Protein AF-A0A953X3Q6-F1 (afdb_monomer)

Structure (mmCIF, N/CA/C/O backbone):
data_AF-A0A953X3Q6-F1
#
_entry.id   AF-A0A953X3Q6-F1
#
loop_
_atom_site.group_PDB
_atom_site.id
_atom_site.type_symbol
_atom_site.label_atom_id
_atom_site.label_alt_id
_atom_site.label_comp_id
_atom_site.label_asym_id
_atom_site.label_entity_id
_atom_site.label_seq_id
_atom_site.pdbx_PDB_ins_code
_atom_site.Cartn_x
_atom_site.Cartn_y
_atom_site.Cartn_z
_atom_site.occupancy
_atom_site.B_iso_or_equiv
_atom_site.auth_seq_id
_atom_site.auth_comp_id
_atom_site.auth_asym_id
_atom_site.auth_atom_id
_atom_site.pdbx_PDB_model_num
ATOM 1 N N . ALA A 1 1 ? 7.589 4.412 -24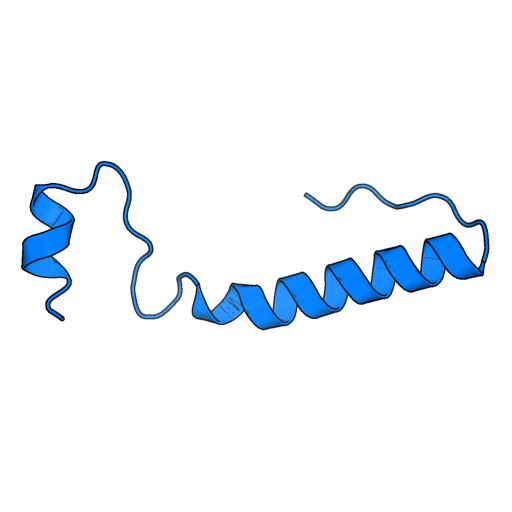.387 1.00 60.81 1 ALA A N 1
ATOM 2 C CA . ALA A 1 1 ? 8.817 4.791 -23.666 1.00 60.81 1 ALA A CA 1
ATOM 3 C C . ALA A 1 1 ? 9.647 3.531 -23.493 1.00 60.81 1 ALA A C 1
ATOM 5 O O . ALA A 1 1 ? 9.071 2.511 -23.128 1.00 60.81 1 ALA A O 1
ATOM 6 N N . ASP A 1 2 ? 10.928 3.578 -23.850 1.00 81.00 2 ASP A N 1
ATOM 7 C CA . ASP A 1 2 ? 11.817 2.417 -23.829 1.00 81.00 2 ASP A CA 1
ATOM 8 C C . ASP A 1 2 ? 12.390 2.207 -22.419 1.00 81.00 2 ASP A C 1
ATOM 10 O O . ASP A 1 2 ? 12.953 3.123 -21.819 1.00 81.00 2 ASP A O 1
ATOM 14 N N . PHE A 1 3 ? 12.219 1.001 -21.873 1.00 82.38 3 PHE A N 1
ATOM 15 C CA . PHE A 1 3 ? 12.775 0.635 -20.572 1.00 82.38 3 PHE A CA 1
ATOM 16 C C . PHE A 1 3 ? 14.308 0.625 -20.613 1.00 82.38 3 PHE A C 1
ATOM 18 O O . PHE A 1 3 ? 14.934 1.013 -19.628 1.00 82.38 3 PHE A O 1
ATOM 25 N N . ALA A 1 4 ? 14.908 0.245 -21.748 1.00 82.81 4 ALA A N 1
ATOM 26 C CA . ALA A 1 4 ? 16.355 0.118 -21.887 1.00 82.81 4 ALA A CA 1
ATOM 27 C C . ALA A 1 4 ? 17.065 1.466 -21.702 1.00 82.81 4 ALA A C 1
ATOM 29 O O . ALA A 1 4 ? 17.968 1.568 -20.877 1.00 82.81 4 ALA A O 1
ATOM 30 N N . SER A 1 5 ? 16.580 2.528 -22.354 1.00 86.88 5 SER A N 1
ATOM 31 C CA . SER A 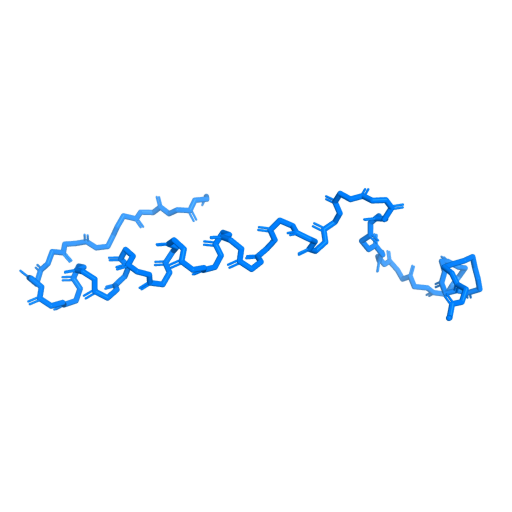1 5 ? 17.159 3.872 -22.208 1.00 86.88 5 SER A CA 1
ATOM 32 C C . SER A 1 5 ? 17.074 4.427 -20.782 1.00 86.88 5 SER A C 1
ATOM 34 O O . SER A 1 5 ? 17.911 5.223 -20.368 1.00 86.88 5 SER A O 1
ATOM 36 N N . CYS A 1 6 ? 16.055 4.027 -20.014 1.00 83.31 6 CYS A N 1
ATOM 37 C CA . CYS A 1 6 ? 15.881 4.480 -18.634 1.00 83.31 6 CYS A CA 1
ATOM 38 C C . CYS A 1 6 ? 16.674 3.628 -17.635 1.00 83.31 6 CYS A C 1
ATOM 40 O O . CYS A 1 6 ? 17.077 4.145 -16.594 1.00 83.31 6 CYS A O 1
ATOM 42 N N . ALA A 1 7 ? 16.907 2.348 -17.937 1.00 83.38 7 ALA A N 1
ATOM 43 C CA . ALA A 1 7 ? 17.648 1.431 -17.076 1.00 83.38 7 ALA A CA 1
ATOM 44 C C . ALA A 1 7 ? 19.134 1.809 -16.936 1.00 83.38 7 ALA A C 1
ATOM 46 O O . ALA A 1 7 ? 19.720 1.540 -15.894 1.00 83.38 7 ALA A O 1
ATOM 47 N N . GLU A 1 8 ? 19.729 2.464 -17.938 1.00 84.94 8 GLU A N 1
ATOM 48 C CA . GLU A 1 8 ? 21.138 2.893 -17.893 1.00 84.94 8 GLU A CA 1
ATOM 49 C C . GLU A 1 8 ? 21.396 4.047 -16.911 1.00 84.94 8 GLU A C 1
ATOM 51 O O . GLU A 1 8 ? 22.502 4.186 -16.394 1.00 84.94 8 GLU A O 1
ATOM 56 N N . VAL A 1 9 ? 20.378 4.870 -16.635 1.00 88.00 9 VAL A N 1
ATOM 57 C CA . VAL A 1 9 ? 20.493 6.065 -15.777 1.00 88.00 9 VAL A CA 1
ATOM 58 C C . VAL A 1 9 ? 19.810 5.867 -14.420 1.00 88.00 9 VAL A C 1
ATOM 60 O O . VAL A 1 9 ? 20.228 6.444 -13.415 1.00 88.00 9 VAL A O 1
ATOM 63 N N . ALA A 1 10 ? 18.737 5.076 -14.362 1.00 85.56 10 ALA A N 1
ATOM 64 C CA . ALA A 1 10 ? 17.955 4.903 -13.145 1.00 85.56 10 ALA A CA 1
ATOM 65 C C . ALA A 1 10 ? 18.675 4.002 -12.129 1.00 85.56 10 ALA A C 1
ATOM 67 O O . ALA A 1 10 ? 18.925 2.832 -12.394 1.00 85.56 10 ALA A O 1
ATOM 68 N N . GLY A 1 11 ? 18.902 4.506 -10.910 1.00 84.75 11 GLY A N 1
ATOM 69 C CA . GLY A 1 11 ? 19.495 3.714 -9.823 1.00 84.75 11 GLY A CA 1
ATOM 70 C C . GLY A 1 11 ? 18.636 2.524 -9.371 1.00 84.75 11 GLY A C 1
ATOM 71 O O . GLY A 1 11 ? 19.177 1.548 -8.867 1.00 84.75 11 GLY A O 1
ATOM 72 N N . HIS A 1 12 ? 17.313 2.590 -9.561 1.00 85.38 12 HIS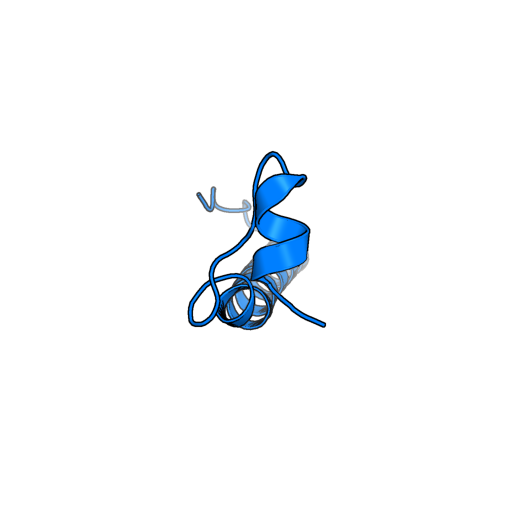 A N 1
ATOM 73 C CA . HIS A 1 12 ? 16.382 1.473 -9.375 1.00 85.38 12 HIS A CA 1
ATOM 74 C C . HIS A 1 12 ? 15.222 1.592 -10.368 1.00 85.38 12 HIS A C 1
ATOM 76 O O . HIS A 1 12 ? 14.629 2.660 -10.521 1.00 85.38 12 HIS A O 1
ATOM 82 N N . THR A 1 13 ? 14.853 0.486 -11.011 1.00 83.62 13 THR A N 1
ATOM 83 C CA . THR A 1 13 ? 13.718 0.419 -11.943 1.00 83.62 13 THR A CA 1
ATOM 84 C C . THR A 1 13 ? 12.850 -0.793 -11.621 1.00 83.62 13 THR A C 1
ATOM 86 O O . THR A 1 13 ? 13.350 -1.881 -11.336 1.00 83.62 13 THR A O 1
ATOM 89 N N . THR A 1 14 ? 11.526 -0.626 -11.665 1.00 86.12 14 THR A N 1
ATOM 90 C CA . THR A 1 14 ? 10.598 -1.747 -11.457 1.00 86.12 14 THR A CA 1
ATOM 91 C C . THR A 1 14 ? 10.458 -2.546 -12.752 1.00 86.12 14 THR A C 1
ATOM 93 O O . THR A 1 14 ? 10.220 -1.979 -13.817 1.00 86.12 14 THR A O 1
ATOM 96 N N . ARG A 1 15 ? 10.645 -3.872 -12.681 1.00 78.12 15 ARG A N 1
ATOM 97 C CA . ARG A 1 15 ? 10.588 -4.741 -13.866 1.00 78.12 15 ARG A CA 1
ATOM 98 C C . ARG A 1 15 ? 9.180 -4.800 -14.454 1.00 78.12 15 ARG A C 1
ATOM 100 O O . ARG A 1 15 ? 8.186 -4.798 -13.731 1.00 78.12 15 ARG A O 1
ATOM 107 N N . VAL A 1 16 ? 9.106 -4.914 -15.775 1.00 79.75 16 VAL A N 1
ATOM 108 C CA . VAL A 1 16 ? 7.864 -5.171 -16.507 1.00 79.75 16 VAL A CA 1
ATOM 109 C C . VAL A 1 16 ? 8.060 -6.435 -17.351 1.00 79.75 16 VAL A C 1
ATOM 111 O O . VAL A 1 16 ? 9.053 -6.506 -18.073 1.00 79.75 16 VAL A O 1
ATOM 114 N N . PRO A 1 17 ? 7.143 -7.418 -17.292 1.00 75.06 17 PRO A N 1
ATOM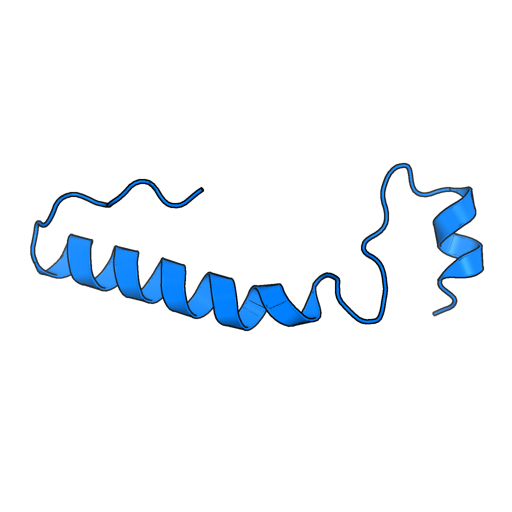 115 C CA . PRO A 1 17 ? 5.981 -7.499 -16.398 1.00 75.06 17 PRO A CA 1
ATOM 116 C C . PRO A 1 17 ? 6.371 -7.804 -14.934 1.00 75.06 17 PRO A C 1
ATOM 118 O O . PRO A 1 17 ? 7.464 -8.289 -14.661 1.00 75.06 17 PRO A O 1
ATOM 121 N N . GLY A 1 18 ? 5.464 -7.531 -13.985 1.00 70.56 18 GLY A N 1
ATOM 122 C CA . GLY A 1 18 ? 5.589 -7.987 -12.586 1.00 70.56 18 GLY A CA 1
ATOM 123 C C . GLY A 1 18 ? 5.994 -6.944 -11.536 1.00 70.56 18 GLY A C 1
ATOM 124 O O . GLY A 1 18 ? 6.039 -7.278 -10.359 1.00 70.56 18 GLY A O 1
ATOM 125 N N . GLY A 1 19 ? 6.256 -5.695 -11.924 1.00 78.88 19 GLY A N 1
ATOM 126 C CA . GLY A 1 19 ? 6.543 -4.598 -10.996 1.00 78.88 19 GLY A CA 1
ATOM 127 C C . GLY A 1 19 ? 5.272 -3.964 -10.431 1.00 78.88 19 GLY A C 1
ATOM 128 O O . GLY A 1 19 ? 4.483 -4.588 -9.725 1.00 78.88 19 GLY A O 1
ATOM 129 N N . VAL A 1 20 ? 5.029 -2.706 -10.791 1.00 84.75 20 VAL A N 1
ATOM 130 C CA . VAL A 1 20 ? 3.918 -1.902 -10.2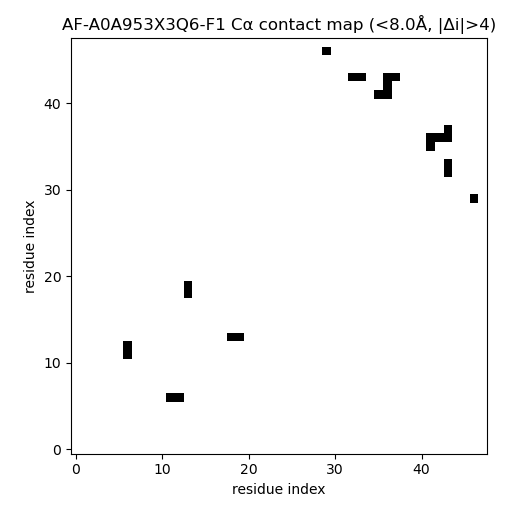51 1.00 84.75 20 VAL A CA 1
ATOM 131 C C . VAL A 1 20 ? 2.518 -2.449 -10.547 1.00 84.75 20 VAL A C 1
ATOM 133 O O . VAL A 1 20 ? 1.570 -2.042 -9.890 1.00 84.75 20 VAL A O 1
ATOM 136 N N . GLY A 1 21 ? 2.355 -3.393 -11.479 1.00 81.62 21 GLY A N 1
ATOM 137 C CA . GLY A 1 21 ? 1.044 -3.952 -11.835 1.00 81.62 21 GLY A CA 1
ATOM 138 C C . GLY A 1 21 ? 0.321 -4.673 -10.687 1.00 81.62 21 GLY A C 1
ATOM 139 O O . GLY A 1 21 ? -0.904 -4.781 -10.705 1.00 81.62 21 GLY A O 1
ATOM 140 N N . LEU A 1 22 ? 1.049 -5.138 -9.664 1.00 82.56 22 LEU A N 1
ATOM 141 C CA . LEU A 1 22 ? 0.456 -5.730 -8.456 1.00 82.56 22 LEU A CA 1
ATOM 142 C C . LEU A 1 22 ? 0.059 -4.680 -7.405 1.00 82.56 22 LEU A C 1
ATOM 144 O O . LEU A 1 22 ? -0.830 -4.940 -6.590 1.00 82.56 22 LEU A O 1
ATOM 148 N N . MET A 1 23 ? 0.667 -3.492 -7.449 1.00 90.00 23 MET A N 1
ATOM 149 C CA . MET A 1 23 ? 0.544 -2.472 -6.408 1.00 90.00 23 MET A CA 1
ATOM 150 C C . MET A 1 23 ? -0.877 -1.900 -6.268 1.00 90.00 23 MET A C 1
ATOM 152 O O . MET A 1 23 ? -1.336 -1.799 -5.136 1.00 90.00 23 MET A O 1
ATOM 156 N N . PRO A 1 24 ? -1.650 -1.611 -7.340 1.00 89.25 24 PRO A N 1
ATOM 157 C CA . PRO A 1 24 ? -3.022 -1.117 -7.191 1.00 89.25 24 PRO A CA 1
ATOM 158 C C . PRO A 1 24 ? -3.928 -2.064 -6.398 1.00 89.25 24 PRO A C 1
ATOM 160 O O . PRO A 1 24 ? -4.709 -1.615 -5.560 1.00 89.25 24 PRO A O 1
ATOM 163 N N . ARG A 1 25 ? -3.796 -3.381 -6.619 1.00 90.94 25 ARG A N 1
ATOM 164 C CA . ARG A 1 25 ? -4.558 -4.392 -5.868 1.00 90.94 25 ARG A CA 1
ATOM 165 C C . ARG A 1 25 ? -4.102 -4.460 -4.412 1.00 90.94 25 ARG A C 1
ATOM 167 O O . ARG A 1 25 ? -4.946 -4.503 -3.525 1.00 90.94 25 ARG A O 1
ATOM 174 N N . ALA A 1 26 ? 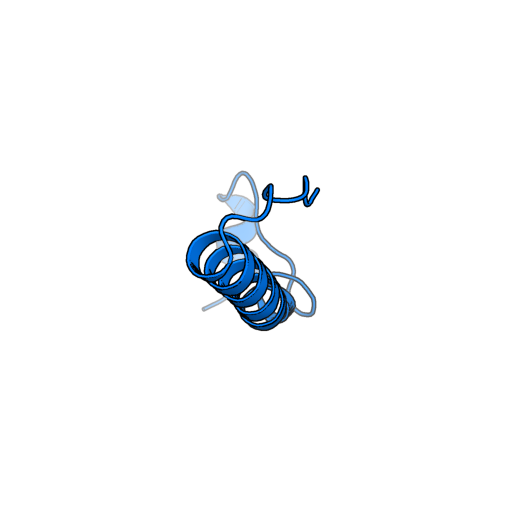-2.793 -4.421 -4.164 1.00 91.62 26 ALA A N 1
ATOM 175 C CA . ALA A 1 26 ? -2.245 -4.412 -2.809 1.00 91.62 26 ALA A CA 1
ATOM 176 C C . ALA A 1 26 ? -2.683 -3.163 -2.022 1.00 91.62 26 ALA A C 1
ATOM 178 O O . ALA A 1 26 ? -3.233 -3.287 -0.930 1.00 91.62 26 ALA A O 1
ATOM 179 N N . CYS A 1 27 ? -2.538 -1.971 -2.606 1.00 92.94 27 CYS A N 1
ATOM 180 C CA . CYS A 1 27 ? -2.952 -0.709 -1.994 1.00 92.94 27 CYS A CA 1
ATOM 181 C C . CYS A 1 27 ? -4.449 -0.679 -1.683 1.00 92.94 27 CYS A C 1
ATOM 183 O O . CYS A 1 27 ? -4.841 -0.191 -0.628 1.00 92.94 27 CYS A O 1
ATOM 185 N N . LEU A 1 28 ? -5.293 -1.217 -2.569 1.00 95.81 28 LEU A N 1
ATOM 186 C CA . LEU A 1 28 ? -6.730 -1.295 -2.316 1.00 95.81 28 LEU A CA 1
ATOM 187 C C . LEU A 1 28 ? -7.034 -2.126 -1.064 1.00 95.81 28 LEU A C 1
ATOM 189 O O . LEU A 1 28 ? -7.821 -1.694 -0.221 1.00 95.81 28 LEU A O 1
ATOM 193 N N . LEU A 1 29 ? -6.408 -3.297 -0.935 1.00 95.50 29 LEU A N 1
ATOM 194 C CA . LEU A 1 29 ? -6.611 -4.183 0.212 1.00 95.50 29 LEU A CA 1
ATOM 195 C C . LEU A 1 29 ? -6.126 -3.529 1.509 1.00 95.50 29 LEU A C 1
ATOM 197 O O . LEU A 1 29 ? -6.870 -3.497 2.487 1.00 95.50 29 LEU A O 1
ATOM 201 N N . VAL A 1 30 ? -4.925 -2.948 1.492 1.00 95.81 30 VAL A N 1
ATOM 202 C CA . VAL A 1 30 ? -4.338 -2.255 2.649 1.00 95.81 30 VAL A CA 1
ATOM 203 C C . VAL A 1 30 ? -5.208 -1.075 3.086 1.00 95.81 30 VAL A C 1
ATOM 205 O O . VAL A 1 30 ? -5.576 -0.975 4.254 1.00 95.81 30 VAL A O 1
ATOM 208 N N . ASN A 1 31 ? -5.625 -0.223 2.148 1.00 95.62 31 ASN A N 1
ATOM 209 C CA . ASN A 1 31 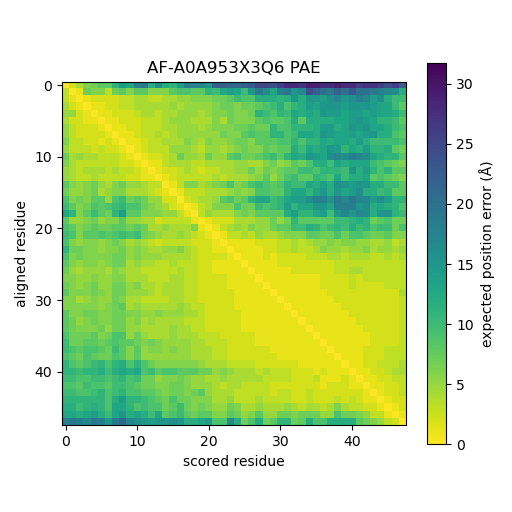? -6.471 0.930 2.459 1.00 95.62 31 ASN A CA 1
ATO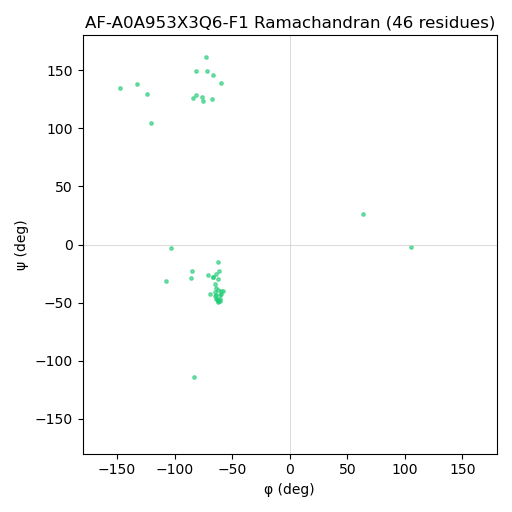M 210 C C . ASN A 1 31 ? -7.842 0.502 2.995 1.00 95.62 31 ASN A C 1
ATOM 212 O O . ASN A 1 31 ? -8.372 1.125 3.915 1.00 95.62 31 ASN A O 1
ATOM 216 N N . THR A 1 32 ? -8.404 -0.579 2.452 1.00 96.56 32 THR A N 1
ATOM 217 C CA . THR A 1 32 ? -9.666 -1.150 2.939 1.00 96.56 32 THR A CA 1
ATOM 218 C C . THR A 1 32 ? -9.520 -1.664 4.369 1.00 96.56 32 THR A C 1
ATOM 220 O O . THR A 1 32 ? -10.388 -1.402 5.204 1.00 96.56 32 THR A O 1
ATOM 223 N N . LEU A 1 33 ? -8.414 -2.348 4.672 1.00 96.38 33 LEU A N 1
ATOM 224 C CA . LEU A 1 33 ? -8.121 -2.849 6.012 1.00 96.38 33 LEU A CA 1
ATOM 225 C C . LEU A 1 33 ? -7.986 -1.701 7.018 1.00 96.38 33 LEU A C 1
ATOM 227 O O . LEU A 1 33 ? -8.656 -1.712 8.051 1.00 96.38 33 LEU A O 1
ATOM 231 N N . TYR A 1 34 ? -7.206 -0.671 6.688 1.00 96.81 34 TYR A N 1
ATOM 232 C CA . TYR A 1 34 ? -7.055 0.510 7.539 1.00 96.81 34 TYR A CA 1
ATOM 233 C C . TYR A 1 34 ? -8.381 1.241 7.764 1.00 96.81 34 TYR A C 1
ATOM 235 O O . TYR A 1 34 ? -8.708 1.579 8.904 1.00 96.81 34 TYR A O 1
ATOM 243 N N . ALA A 1 35 ? -9.193 1.417 6.719 1.00 96.88 35 ALA A N 1
ATOM 244 C CA . ALA A 1 35 ? -10.515 2.022 6.850 1.00 96.88 35 ALA A CA 1
ATOM 245 C C . ALA A 1 35 ? -11.450 1.189 7.747 1.00 96.88 35 ALA A C 1
ATOM 247 O O . ALA A 1 35 ? -12.201 1.752 8.547 1.00 96.88 35 ALA A O 1
ATOM 248 N N . ALA A 1 36 ? -11.405 -0.144 7.651 1.00 97.31 36 ALA A N 1
ATOM 249 C CA . ALA A 1 36 ? -12.191 -1.031 8.504 1.00 97.31 36 ALA A CA 1
ATOM 250 C C . ALA A 1 36 ? -11.764 -0.937 9.977 1.00 97.31 36 ALA A C 1
ATOM 252 O O . ALA A 1 36 ? -12.635 -0.813 10.845 1.00 97.31 36 ALA A O 1
ATOM 253 N N . CYS A 1 37 ? -10.454 -0.931 10.252 1.00 96.94 37 CYS A N 1
ATOM 254 C CA . CYS A 1 37 ? -9.930 -0.775 11.607 1.00 96.94 37 CYS A CA 1
ATOM 255 C C . CYS A 1 37 ? -10.322 0.577 12.211 1.00 96.94 37 CYS A C 1
ATOM 257 O O . CYS A 1 37 ? -10.892 0.614 13.301 1.00 96.94 37 CYS A O 1
ATOM 259 N N . ALA A 1 38 ? -10.131 1.672 11.468 1.00 96.44 38 ALA A N 1
ATOM 260 C CA . ALA A 1 38 ? -10.481 3.018 11.919 1.00 96.44 38 ALA A CA 1
ATOM 261 C C . ALA A 1 38 ? -11.977 3.157 12.247 1.00 96.44 38 ALA A C 1
ATOM 263 O O . ALA A 1 38 ? -12.343 3.716 13.278 1.00 96.44 38 ALA A O 1
ATOM 264 N N . ARG A 1 39 ? -12.857 2.591 11.410 1.00 97.44 39 ARG A N 1
ATOM 265 C CA . ARG A 1 39 ? -14.315 2.633 11.627 1.00 97.44 39 ARG A CA 1
ATOM 266 C C . ARG A 1 39 ? -14.777 1.846 12.851 1.00 97.44 39 ARG A C 1
ATOM 268 O O . ARG A 1 39 ? -15.834 2.153 13.393 1.00 97.44 39 ARG A O 1
ATOM 275 N N . ARG A 1 40 ? -14.045 0.800 13.240 1.00 96.19 40 ARG A N 1
ATOM 276 C CA . ARG A 1 40 ? -14.411 -0.094 14.350 1.00 96.19 40 ARG A CA 1
ATOM 277 C C . ARG A 1 40 ? -13.609 0.164 15.627 1.00 96.19 40 ARG A C 1
ATOM 279 O O . ARG A 1 40 ? -13.860 -0.501 16.625 1.00 96.19 40 ARG A O 1
ATOM 286 N N . GLY A 1 41 ? -12.656 1.097 15.594 1.00 95.69 41 GLY A N 1
ATOM 287 C CA . GLY A 1 41 ? -11.710 1.316 16.690 1.00 95.69 41 GLY A CA 1
ATOM 288 C C . GLY A 1 41 ? -10.794 0.112 16.931 1.00 95.69 41 GLY A C 1
ATOM 289 O O . GLY A 1 41 ? -10.355 -0.108 18.056 1.00 95.69 41 GLY A O 1
ATOM 290 N N . TRP A 1 42 ? -10.553 -0.707 15.905 1.00 97.19 42 TRP A N 1
ATOM 291 C CA . TRP A 1 42 ? -9.668 -1.862 16.018 1.00 97.19 42 TRP A CA 1
ATOM 292 C C . TRP A 1 42 ? -8.206 -1.446 15.873 1.00 97.19 42 TRP A C 1
ATOM 294 O O . TRP A 1 42 ? -7.911 -0.508 15.125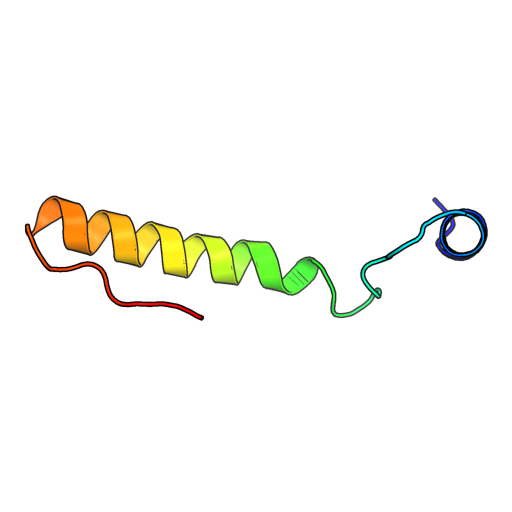 1.00 97.19 42 TRP A O 1
ATOM 304 N N . PRO A 1 43 ? -7.281 -2.160 16.535 1.00 95.44 43 PRO A N 1
ATOM 305 C CA . PRO A 1 43 ? -5.864 -1.978 16.280 1.00 95.44 43 PRO A CA 1
ATOM 306 C C . PRO A 1 43 ? -5.562 -2.277 14.809 1.00 95.44 43 PRO A C 1
ATOM 308 O O . PRO A 1 43 ? -6.105 -3.208 14.207 1.00 95.44 43 PRO A O 1
ATOM 311 N N . VAL A 1 44 ? -4.707 -1.447 14.224 1.00 94.44 44 VAL A N 1
ATOM 312 C CA . VAL A 1 44 ? -4.212 -1.648 12.867 1.00 94.44 44 VAL A CA 1
ATOM 313 C C . VAL A 1 44 ? -3.152 -2.754 12.904 1.00 94.44 44 VAL A C 1
ATOM 315 O O . VAL A 1 44 ? -2.234 -2.657 13.718 1.00 94.44 44 VAL A O 1
ATOM 318 N N . PRO A 1 45 ? -3.263 -3.806 12.075 1.00 91.88 45 PRO A N 1
ATOM 319 C CA . PRO A 1 45 ? -2.238 -4.842 12.012 1.00 91.88 45 PRO A CA 1
ATOM 320 C C . PRO A 1 45 ? -0.976 -4.314 11.322 1.00 91.88 45 PRO A C 1
ATOM 322 O O . PRO A 1 45 ? -1.070 -3.490 10.411 1.00 91.88 45 PRO A O 1
ATOM 325 N N . GLU A 1 46 ? 0.193 -4.822 11.713 1.00 91.44 46 GLU A N 1
ATOM 326 C CA . GLU A 1 46 ? 1.410 -4.633 10.921 1.00 91.44 46 GLU A CA 1
ATOM 327 C C . GLU A 1 46 ? 1.281 -5.408 9.607 1.00 91.44 46 GLU A C 1
ATOM 329 O O . GLU A 1 46 ? 0.977 -6.604 9.593 1.00 91.44 46 GLU A O 1
ATOM 334 N N . ILE A 1 47 ? 1.463 -4.698 8.494 1.00 84.75 47 ILE A N 1
ATOM 335 C CA . ILE A 1 47 ? 1.432 -5.266 7.149 1.00 84.75 47 ILE A CA 1
ATOM 336 C C . ILE A 1 47 ? 2.792 -4.989 6.511 1.00 84.75 47 ILE A C 1
ATOM 338 O O . ILE A 1 47 ? 3.043 -3.866 6.074 1.00 84.75 47 ILE A O 1
ATOM 342 N N . GLY A 1 48 ? 3.630 -6.023 6.432 1.00 67.06 48 GLY A N 1
ATOM 343 C CA . GLY A 1 48 ? 4.973 -5.947 5.847 1.00 67.06 48 GLY A CA 1
ATOM 344 C C . GLY A 1 48 ? 6.072 -5.973 6.889 1.00 67.06 48 GLY A C 1
ATOM 345 O O . GLY A 1 48 ? 6.168 -4.990 7.648 1.00 67.06 48 GLY A O 1
#

Foldseek 3Di:
DDPVVVVVPDPDDADPPPGCPCVVVVVVVLVVQVVVCVVVVHDRDDDD

pLDDT: mean 87.85, std 8.47, range [60.81, 97.44]

Mean predicted aligned error: 6.07 Å

Solvent-accessible surface area (backbone atoms only — not comparable to full-atom values): 3206 Å² total; per-residue (Å²): 136,66,65,69,76,47,57,80,72,44,94,74,77,75,53,82,86,83,33,70,83,57,45,67,62,49,51,52,52,52,52,52,50,51,53,53,19,65,77,69,74,45,82,77,76,90,82,131

Secondary structure (DSSP, 8-state):
--HHHHHTT-SS---TTTSGGGHHHHHHHHHHHHHHHHHHTPPPPP--

Sequence (48 aa):
ADFASCAEVAGHTTRVPGGVGLMPRACLLVNTLYAACARRGWPVPEIG

Radius of gyration: 16.59 Å; Cα contacts (8 Å, |Δi|>4): 12; chains: 1; bounding box: 36×14×40 Å